Protein AF-A0A174QGJ7-F1 (afdb_monomer_lite)

Foldseek 3Di:
DDDPPPVPVVVQVVQVVLVVPQDPPPVDDPVVSVVSSVVSRPDPQWDDDPPDIGGDDDDPPDDDPVRVVVVVVVVVPDD

Radius of gyration: 18.74 Å; chains: 1; bounding box: 36×42×54 Å

pLDDT: mean 77.04, std 14.69, range [35.22, 95.25]

Sequence (79 aa):
MNDLGNKQTTVCSDYLEAVKSINTDKALSNTERLSACIEELNNPYCFLCGKTLVKVVFNEDAPTLDFCLINYFKSLKSY

Structure (mmCIF, N/CA/C/O backbone):
data_AF-A0A174QGJ7-F1
#
_entry.id   AF-A0A174QGJ7-F1
#
loop_
_atom_site.group_PDB
_atom_site.id
_atom_site.type_symbol
_atom_site.label_atom_id
_atom_site.label_alt_id
_atom_site.label_comp_id
_a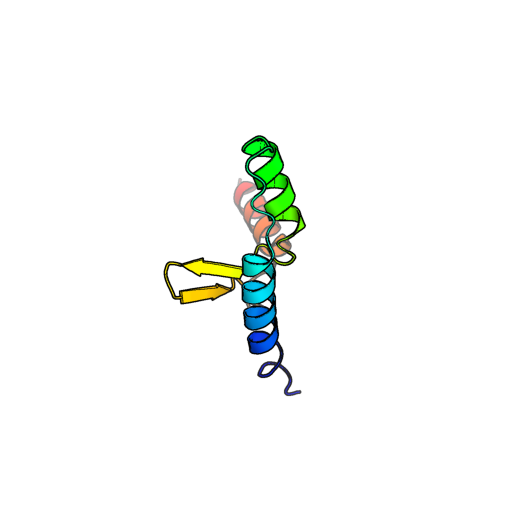tom_site.label_asym_id
_atom_site.label_entity_id
_atom_site.label_seq_id
_atom_site.pdbx_PDB_ins_code
_atom_site.Cartn_x
_atom_site.Cartn_y
_atom_site.Cartn_z
_atom_site.occupancy
_atom_site.B_iso_or_equiv
_atom_site.auth_seq_id
_atom_site.auth_comp_id
_atom_site.auth_asym_id
_atom_site.auth_atom_id
_atom_site.pdbx_PDB_model_num
ATOM 1 N N . MET A 1 1 ? 4.414 -23.136 -14.617 1.00 35.22 1 MET A N 1
ATOM 2 C CA . MET A 1 1 ? 4.862 -23.074 -13.210 1.00 35.22 1 MET A CA 1
ATOM 3 C C . MET A 1 1 ? 3.804 -22.257 -12.490 1.00 35.22 1 MET A C 1
ATOM 5 O O . MET A 1 1 ? 3.761 -21.050 -12.665 1.00 35.22 1 MET A O 1
ATOM 9 N N . ASN A 1 2 ? 2.848 -22.939 -11.861 1.00 38.25 2 ASN A N 1
ATOM 10 C CA . ASN A 1 2 ? 1.645 -22.337 -11.287 1.00 38.25 2 ASN A CA 1
ATOM 11 C C . ASN A 1 2 ? 1.846 -22.206 -9.775 1.00 38.25 2 ASN A C 1
ATOM 13 O O . ASN A 1 2 ? 1.823 -23.228 -9.100 1.00 38.25 2 ASN A O 1
ATOM 17 N N . ASP A 1 3 ? 2.044 -20.986 -9.270 1.00 36.09 3 ASP A N 1
ATOM 18 C CA . ASP A 1 3 ? 2.012 -20.682 -7.826 1.00 36.09 3 ASP A CA 1
ATOM 19 C C . ASP A 1 3 ? 1.682 -19.195 -7.555 1.00 36.09 3 ASP A C 1
ATOM 21 O O . ASP A 1 3 ? 2.298 -18.538 -6.726 1.00 36.09 3 ASP A O 1
ATOM 25 N N . LEU A 1 4 ? 0.742 -18.609 -8.312 1.00 44.50 4 LEU A N 1
ATOM 26 C CA . LEU A 1 4 ? 0.295 -17.219 -8.086 1.00 44.50 4 LEU A CA 1
ATOM 27 C C . LEU A 1 4 ? -1.065 -17.125 -7.366 1.00 44.50 4 LEU A C 1
ATOM 29 O O . LEU A 1 4 ? -1.454 -16.053 -6.914 1.00 44.50 4 LEU A O 1
ATOM 33 N N . GLY A 1 5 ? -1.798 -18.238 -7.239 1.00 40.19 5 GLY A N 1
ATOM 34 C CA . GLY A 1 5 ? -3.182 -18.250 -6.740 1.00 40.19 5 GLY A CA 1
ATOM 35 C C . GLY A 1 5 ? -3.346 -18.375 -5.220 1.00 40.19 5 GLY A C 1
ATOM 36 O O . GLY A 1 5 ? -4.443 -18.183 -4.709 1.00 40.19 5 GLY A O 1
ATOM 37 N N . ASN A 1 6 ? -2.283 -18.699 -4.484 1.00 43.75 6 ASN A N 1
ATOM 38 C CA . ASN A 1 6 ? -2.322 -19.023 -3.050 1.00 43.75 6 ASN A CA 1
ATOM 39 C C . ASN A 1 6 ? -1.618 -17.983 -2.161 1.00 43.75 6 ASN A C 1
ATOM 41 O O . ASN A 1 6 ? -1.968 -17.856 -0.993 1.00 43.75 6 ASN A O 1
ATOM 45 N N . LYS A 1 7 ? -0.667 -17.203 -2.690 1.00 48.00 7 LYS A N 1
ATOM 46 C CA . LYS A 1 7 ? 0.140 -16.265 -1.889 1.00 48.00 7 LYS A CA 1
ATOM 47 C C . LYS A 1 7 ? -0.569 -14.945 -1.571 1.00 48.00 7 LYS A C 1
ATOM 49 O O . LYS A 1 7 ? -0.209 -14.260 -0.617 1.00 48.00 7 LYS A O 1
ATOM 54 N N . GLN A 1 8 ? -1.569 -14.554 -2.363 1.00 48.38 8 GLN A N 1
ATOM 55 C CA . GLN A 1 8 ? -2.235 -13.257 -2.206 1.00 48.38 8 GLN A CA 1
ATOM 56 C C . GLN A 1 8 ? -3.326 -13.265 -1.127 1.00 48.38 8 GLN A C 1
ATOM 58 O O . GLN A 1 8 ? -3.492 -12.261 -0.437 1.00 48.38 8 GLN A O 1
ATOM 63 N N . THR A 1 9 ? -4.006 -14.397 -0.928 1.00 50.41 9 THR A N 1
ATOM 64 C CA . THR A 1 9 ? -5.064 -14.549 0.084 1.00 50.41 9 THR A CA 1
ATOM 65 C C . THR A 1 9 ? -4.503 -14.534 1.508 1.00 50.41 9 THR A C 1
ATOM 67 O O . THR A 1 9 ? -5.105 -13.919 2.386 1.00 50.41 9 THR A O 1
ATOM 70 N N . THR A 1 10 ? -3.329 -15.135 1.733 1.00 58.84 10 THR A N 1
ATOM 71 C CA . THR A 1 10 ? -2.692 -15.215 3.061 1.00 58.84 10 THR A CA 1
ATOM 72 C C . THR A 1 10 ? -2.295 -13.834 3.582 1.00 58.84 10 THR A C 1
ATOM 74 O O . THR A 1 10 ? -2.695 -13.450 4.673 1.00 58.84 10 THR A O 1
ATOM 77 N N . VAL A 1 11 ? -1.644 -13.018 2.742 1.00 60.56 11 VAL A N 1
ATOM 78 C CA . VAL A 1 11 ? -1.167 -11.671 3.121 1.00 60.56 11 VAL A CA 1
ATOM 79 C C . VAL A 1 11 ? -2.311 -10.748 3.560 1.00 60.56 11 VAL A C 1
ATOM 81 O O . VAL A 1 11 ? -2.139 -9.904 4.436 1.00 60.56 11 VAL A O 1
ATOM 84 N N . CYS A 1 12 ? -3.486 -10.903 2.951 1.00 66.25 12 CYS A N 1
ATOM 85 C CA . CYS A 1 12 ? -4.670 -10.126 3.295 1.00 66.25 12 CYS A CA 1
ATOM 86 C C . CYS A 1 12 ? -5.233 -10.482 4.681 1.00 66.25 12 CYS A C 1
ATOM 88 O O . CYS A 1 12 ? -5.703 -9.595 5.392 1.00 66.25 12 CYS A O 1
ATOM 90 N N . SER A 1 13 ? -5.174 -11.762 5.062 1.00 70.56 13 SER A N 1
ATOM 91 C CA . SER A 1 13 ? -5.560 -12.225 6.398 1.00 70.56 13 SER A CA 1
ATOM 92 C C . SER A 1 13 ? -4.599 -11.688 7.455 1.00 70.56 13 SER A C 1
ATOM 94 O O . SER A 1 13 ? -5.036 -11.052 8.413 1.00 70.56 13 SER A O 1
ATOM 96 N N . ASP A 1 14 ? -3.297 -11.846 7.216 1.00 75.88 14 ASP A N 1
ATOM 97 C CA . ASP A 1 14 ? -2.241 -11.441 8.148 1.00 75.88 14 ASP A CA 1
ATOM 98 C C . ASP A 1 14 ? -2.281 -9.928 8.425 1.00 75.88 14 ASP A C 1
ATOM 100 O O . ASP A 1 14 ? -2.107 -9.486 9.559 1.00 75.88 14 ASP A O 1
ATOM 104 N N . TYR A 1 15 ? -2.580 -9.111 7.404 1.00 80.38 15 TYR A N 1
ATOM 105 C CA . TYR A 1 15 ? -2.751 -7.666 7.574 1.00 80.38 15 TYR A CA 1
ATOM 106 C C . TYR A 1 15 ? -3.926 -7.318 8.499 1.00 80.38 15 TYR A C 1
ATOM 108 O O . TYR A 1 15 ? -3.807 -6.445 9.357 1.00 80.38 15 TYR A O 1
ATOM 116 N N . LEU A 1 16 ? -5.073 -7.987 8.343 1.00 78.06 16 LEU A N 1
ATOM 117 C CA . LEU A 1 16 ? -6.239 -7.732 9.192 1.00 78.06 16 LEU A CA 1
ATOM 118 C C . LEU A 1 16 ? -5.994 -8.149 10.644 1.00 78.06 16 LEU A C 1
ATOM 120 O O . LEU A 1 16 ? -6.529 -7.511 11.551 1.00 78.06 16 LEU A O 1
ATOM 124 N N . GLU A 1 17 ? -5.210 -9.203 10.871 1.00 80.62 17 GLU A N 1
ATOM 125 C CA . GLU A 1 17 ? -4.770 -9.592 12.211 1.00 80.62 17 GLU A CA 1
ATOM 126 C C . GLU A 1 17 ? -3.808 -8.560 12.800 1.00 80.62 17 GLU A C 1
ATOM 128 O O . GLU A 1 17 ? -4.056 -8.088 13.909 1.00 80.62 17 GLU A O 1
ATOM 133 N N . ALA A 1 18 ? -2.810 -8.119 12.026 1.00 78.25 18 ALA A N 1
ATOM 134 C CA . ALA A 1 18 ? -1.863 -7.087 12.442 1.00 78.25 18 ALA A CA 1
ATOM 135 C C . ALA A 1 18 ? -2.574 -5.786 12.839 1.00 78.25 18 ALA A C 1
ATOM 137 O O . ALA A 1 18 ? -2.324 -5.251 13.914 1.00 78.25 18 ALA A O 1
ATOM 138 N N . VAL A 1 19 ? -3.536 -5.314 12.034 1.00 80.00 19 VAL A N 1
ATOM 139 C CA . VAL A 1 19 ? -4.319 -4.103 12.340 1.00 80.00 19 VAL A CA 1
ATOM 140 C C . VAL A 1 19 ? -5.119 -4.239 13.636 1.00 80.00 19 VAL A C 1
ATOM 142 O O . VAL A 1 19 ? -5.241 -3.270 14.382 1.00 80.00 19 VAL A O 1
ATOM 145 N N . LYS A 1 20 ? -5.671 -5.424 13.924 1.00 79.88 20 LYS A N 1
ATOM 146 C CA . LYS A 1 20 ? -6.403 -5.671 15.177 1.00 79.88 20 LYS A CA 1
ATOM 147 C C . LYS A 1 20 ? -5.481 -5.703 16.394 1.00 79.88 20 LYS A C 1
ATOM 149 O O . LYS A 1 20 ? -5.946 -5.383 17.484 1.00 79.88 20 LYS A O 1
ATOM 154 N N . SER A 1 21 ? -4.225 -6.109 16.220 1.00 78.94 21 SER A N 1
ATOM 155 C CA . SER A 1 21 ? -3.241 -6.170 17.301 1.00 78.94 21 SER A CA 1
ATOM 156 C C . SER A 1 21 ? -2.517 -4.851 17.571 1.00 78.94 21 SER A C 1
ATOM 158 O O . SER A 1 21 ? -1.831 -4.785 18.586 1.00 78.94 21 SER A O 1
ATOM 160 N N . ILE A 1 22 ? -2.670 -3.823 16.719 1.00 80.81 22 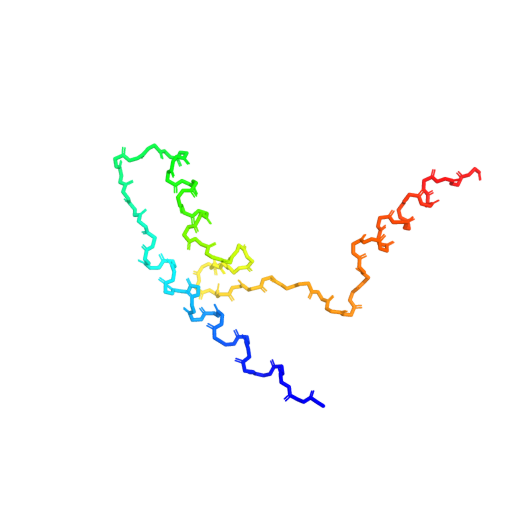ILE A N 1
ATOM 161 C CA . ILE A 1 22 ? -1.977 -2.535 16.894 1.00 80.81 22 ILE A CA 1
ATOM 162 C C . ILE A 1 22 ? -2.286 -1.950 18.269 1.00 80.81 22 ILE A C 1
ATOM 164 O O . ILE A 1 22 ? -3.447 -1.700 18.628 1.00 80.81 22 ILE A O 1
ATOM 168 N N . ASN A 1 23 ? -1.228 -1.676 19.026 1.00 72.81 23 ASN A N 1
ATOM 169 C CA . ASN A 1 23 ? -1.370 -1.112 20.350 1.00 72.81 23 ASN A CA 1
ATOM 170 C C . ASN A 1 23 ? -1.871 0.336 20.252 1.00 72.81 23 ASN A C 1
ATOM 172 O O . ASN A 1 23 ? -1.215 1.233 19.724 1.00 72.81 23 ASN A O 1
ATOM 176 N N . THR A 1 24 ? -3.066 0.582 20.787 1.00 71.69 24 THR A N 1
ATOM 177 C CA . THR A 1 24 ? -3.676 1.916 20.809 1.00 71.69 24 THR A CA 1
ATOM 178 C C . THR A 1 24 ? -3.431 2.623 22.140 1.00 71.69 24 THR A C 1
ATOM 180 O O . THR A 1 24 ? -4.339 3.269 22.671 1.00 71.69 24 THR A O 1
ATOM 183 N N . ASP A 1 25 ? -2.227 2.490 22.700 1.00 77.31 25 ASP A N 1
ATOM 184 C CA . ASP A 1 25 ? -1.876 3.151 23.951 1.00 77.31 25 ASP A CA 1
ATOM 185 C C . ASP A 1 25 ? -2.028 4.671 23.795 1.00 77.31 25 ASP A C 1
ATOM 187 O O . ASP A 1 25 ? -1.356 5.325 22.993 1.00 77.31 25 ASP A O 1
ATOM 191 N N . LYS A 1 26 ? -2.985 5.231 24.538 1.00 77.25 26 LYS A N 1
ATOM 192 C CA . LYS A 1 26 ? -3.309 6.661 24.518 1.00 77.25 26 LYS A CA 1
ATOM 193 C C . LYS A 1 26 ? -2.373 7.478 25.408 1.00 77.25 26 LYS A C 1
ATOM 195 O O . LYS A 1 26 ? -2.479 8.701 25.390 1.00 77.25 26 LYS A O 1
ATOM 200 N N . ALA A 1 27 ? -1.500 6.829 26.181 1.00 84.50 27 ALA A N 1
ATOM 20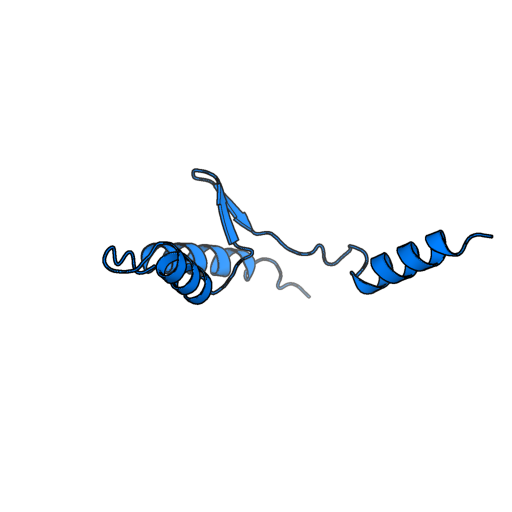1 C CA . ALA A 1 27 ? -0.472 7.502 26.965 1.00 84.50 27 ALA A CA 1
ATOM 202 C C . ALA A 1 27 ? 0.695 8.003 26.095 1.00 84.50 27 ALA A C 1
ATOM 204 O O . ALA A 1 27 ? 1.386 8.941 26.487 1.00 84.50 27 ALA A O 1
ATOM 205 N N . LEU A 1 28 ? 0.890 7.409 24.912 1.00 82.00 28 LEU A N 1
ATOM 206 C CA . LEU A 1 28 ? 1.923 7.793 23.950 1.00 82.00 28 LEU A CA 1
ATOM 207 C C . LEU A 1 28 ? 1.524 9.043 23.152 1.00 82.00 28 LEU A C 1
ATOM 209 O O . LEU A 1 28 ? 0.354 9.238 22.800 1.00 82.00 28 LEU A O 1
ATOM 213 N N . SER A 1 29 ? 2.507 9.876 22.800 1.00 87.44 29 SER A N 1
ATOM 214 C CA . SER A 1 29 ? 2.282 11.007 21.895 1.00 87.44 29 SER A CA 1
ATOM 215 C C . SER A 1 29 ? 1.840 10.530 20.506 1.00 87.44 29 SER A C 1
ATOM 217 O O . SER A 1 29 ? 2.097 9.399 20.095 1.00 87.44 29 SER A O 1
ATOM 219 N N . ASN A 1 30 ? 1.191 11.400 19.727 1.00 83.00 30 ASN A N 1
ATOM 220 C CA . ASN A 1 30 ? 0.738 11.042 18.375 1.00 83.00 30 ASN A CA 1
ATOM 221 C C . ASN A 1 30 ? 1.880 10.563 17.465 1.00 83.00 30 ASN A C 1
ATOM 223 O O . ASN A 1 30 ? 1.670 9.676 16.642 1.00 83.00 30 ASN A O 1
ATOM 227 N N . THR A 1 31 ? 3.073 11.132 17.623 1.00 87.06 31 THR A N 1
ATOM 228 C CA . THR A 1 31 ? 4.276 10.735 16.886 1.00 87.06 31 THR A CA 1
ATOM 229 C C . THR A 1 31 ? 4.751 9.342 17.279 1.00 87.06 31 THR A C 1
ATOM 231 O O . THR A 1 31 ? 5.010 8.529 16.401 1.00 87.06 31 THR A O 1
ATOM 234 N N . GLU A 1 32 ? 4.800 9.033 18.575 1.00 86.00 32 GLU A N 1
ATOM 235 C CA . GLU A 1 32 ? 5.215 7.709 19.061 1.00 86.00 32 GLU A CA 1
ATOM 236 C C . GLU A 1 32 ? 4.206 6.629 18.665 1.00 86.00 32 GLU A C 1
ATOM 238 O O . GLU A 1 32 ? 4.594 5.552 18.223 1.00 86.00 32 GLU A O 1
ATOM 243 N N . ARG A 1 33 ? 2.908 6.949 18.728 1.00 85.31 33 ARG A N 1
ATOM 244 C CA . ARG A 1 33 ? 1.834 6.059 18.268 1.00 85.31 33 ARG A CA 1
ATOM 245 C C . ARG A 1 33 ? 1.931 5.766 16.775 1.00 85.31 33 ARG A C 1
ATOM 247 O O . ARG A 1 33 ? 1.675 4.641 16.361 1.00 85.31 33 ARG A O 1
ATOM 254 N N . LEU A 1 34 ? 2.276 6.767 15.963 1.00 83.31 34 LEU A N 1
ATOM 255 C CA . LEU A 1 34 ? 2.453 6.581 14.525 1.00 83.31 34 LEU A CA 1
ATOM 256 C C . LEU A 1 34 ? 3.668 5.699 14.226 1.00 83.31 34 LEU A C 1
ATOM 258 O O . LEU A 1 34 ? 3.549 4.781 13.420 1.00 83.31 34 LEU A O 1
ATOM 262 N N . SER A 1 35 ? 4.802 5.944 14.886 1.00 84.00 35 SER A N 1
ATOM 263 C CA . SER A 1 35 ? 6.004 5.121 14.719 1.00 84.00 35 SER A CA 1
ATOM 264 C C . SER A 1 35 ? 5.753 3.669 15.124 1.00 84.00 35 SER A C 1
ATOM 266 O O . SER A 1 35 ? 6.022 2.774 14.330 1.00 84.00 35 SER A O 1
ATOM 268 N N . ALA A 1 36 ? 5.149 3.437 16.294 1.00 83.25 36 ALA A N 1
ATOM 269 C CA . ALA A 1 36 ? 4.802 2.094 16.759 1.00 83.25 36 ALA A CA 1
ATOM 270 C C . ALA A 1 36 ? 3.837 1.384 15.795 1.00 83.25 36 ALA A C 1
ATOM 272 O O . ALA A 1 36 ? 4.042 0.227 15.451 1.00 83.25 36 ALA A O 1
ATOM 273 N N . CYS A 1 37 ? 2.834 2.101 15.282 1.00 81.44 37 CYS A N 1
ATOM 274 C CA . CYS A 1 37 ? 1.902 1.574 14.286 1.00 81.44 37 CYS A CA 1
ATOM 275 C C . CYS A 1 37 ? 2.616 1.151 12.991 1.00 81.44 37 CYS A C 1
ATOM 277 O O . CYS A 1 37 ? 2.328 0.085 12.459 1.00 81.44 37 CYS A O 1
ATOM 279 N N . ILE A 1 38 ? 3.558 1.955 12.485 1.00 81.00 38 ILE A N 1
ATOM 280 C CA . ILE A 1 38 ? 4.330 1.611 11.281 1.00 81.00 38 ILE A CA 1
ATOM 281 C C . ILE A 1 38 ? 5.232 0.393 11.531 1.00 81.00 38 ILE A C 1
ATOM 283 O O . ILE A 1 38 ? 5.360 -0.440 10.640 1.00 81.00 38 ILE A O 1
ATOM 287 N N . GLU A 1 39 ? 5.829 0.272 12.720 1.00 81.75 39 GLU A N 1
ATOM 288 C CA . GLU A 1 39 ? 6.655 -0.886 13.092 1.00 81.75 39 GLU A CA 1
ATOM 289 C C . GLU A 1 39 ? 5.831 -2.173 13.258 1.00 81.75 39 GLU A C 1
ATOM 291 O O . GLU A 1 39 ? 6.256 -3.237 12.811 1.00 81.75 39 GLU A O 1
ATOM 296 N N . GLU A 1 40 ? 4.639 -2.088 13.854 1.00 80.00 40 GLU A N 1
ATOM 297 C CA . GLU A 1 40 ? 3.720 -3.225 14.004 1.00 80.00 40 GLU A CA 1
ATOM 298 C C . GLU A 1 40 ? 3.073 -3.631 12.668 1.00 80.00 40 GLU A C 1
ATOM 300 O O . GLU A 1 40 ? 2.768 -4.805 12.434 1.00 80.00 40 GLU A O 1
ATOM 305 N N . LEU A 1 41 ? 2.884 -2.676 11.755 1.00 79.75 41 LEU A N 1
ATOM 306 C CA . LEU A 1 41 ? 2.403 -2.928 10.402 1.00 79.75 41 LEU A CA 1
ATOM 307 C C . LEU A 1 41 ? 3.516 -3.529 9.537 1.00 79.75 41 LEU A C 1
ATOM 309 O O . LEU A 1 41 ? 4.171 -2.859 8.745 1.00 79.75 41 LEU A O 1
ATOM 313 N N . ASN A 1 42 ? 3.648 -4.851 9.613 1.00 71.38 42 ASN A N 1
ATOM 314 C CA . ASN A 1 42 ? 4.656 -5.636 8.893 1.00 71.38 42 ASN A CA 1
ATOM 315 C C . ASN A 1 42 ? 4.634 -5.463 7.350 1.00 71.38 42 ASN A C 1
ATOM 317 O O . ASN A 1 42 ? 5.587 -5.837 6.669 1.00 71.38 42 ASN A O 1
ATOM 321 N N . ASN A 1 43 ? 3.550 -4.927 6.766 1.00 75.94 43 ASN A N 1
ATOM 322 C CA . ASN A 1 43 ? 3.434 -4.674 5.326 1.00 75.94 43 ASN A CA 1
ATOM 323 C C . ASN A 1 43 ? 2.784 -3.305 5.022 1.00 75.94 43 ASN A C 1
ATOM 325 O O . ASN A 1 43 ? 1.554 -3.201 5.063 1.00 75.94 43 ASN A O 1
ATOM 329 N N . PRO A 1 44 ? 3.564 -2.281 4.620 1.00 74.69 44 PRO A N 1
ATOM 330 C CA . PRO A 1 44 ? 3.048 -0.937 4.343 1.00 74.69 44 PRO A CA 1
ATOM 331 C C . PRO A 1 44 ? 2.241 -0.838 3.038 1.00 74.69 44 PRO A C 1
ATOM 333 O O . PRO A 1 44 ? 1.635 0.195 2.760 1.00 74.69 44 PRO A O 1
ATOM 336 N N . TYR A 1 45 ? 2.223 -1.894 2.219 1.00 82.50 45 TYR A N 1
ATOM 337 C CA . TYR A 1 45 ? 1.506 -1.922 0.944 1.00 82.50 45 TYR A CA 1
ATOM 338 C C . TYR A 1 45 ? 0.085 -2.483 1.052 1.00 82.50 45 TYR A C 1
ATOM 340 O O . TYR A 1 45 ? -0.636 -2.491 0.055 1.00 82.50 45 TYR A O 1
ATOM 348 N N . CYS A 1 46 ? -0.332 -2.963 2.225 1.00 82.94 46 CYS A N 1
ATOM 349 C CA . CYS A 1 46 ? -1.710 -3.385 2.477 1.00 82.94 46 CYS A CA 1
ATOM 350 C C . CYS A 1 46 ? -2.419 -2.334 3.332 1.00 82.94 46 CYS A C 1
ATOM 352 O O . CYS A 1 46 ? -1.866 -1.881 4.329 1.00 82.94 46 CYS A O 1
ATOM 354 N N . PHE A 1 47 ? -3.632 -1.932 2.948 1.00 83.12 47 PHE A N 1
ATOM 355 C CA . PHE A 1 47 ? -4.451 -1.021 3.745 1.00 83.12 47 PHE A CA 1
ATOM 356 C C . PHE A 1 47 ? -5.948 -1.152 3.468 1.00 83.12 47 PHE A C 1
ATOM 358 O O . PHE A 1 47 ? -6.377 -1.659 2.432 1.00 83.12 47 PHE A O 1
ATOM 365 N N . LEU A 1 48 ? -6.765 -0.680 4.410 1.00 83.12 48 LEU A N 1
ATOM 366 C CA . LEU A 1 48 ? -8.218 -0.627 4.266 1.00 83.12 48 LEU A CA 1
ATOM 367 C C . LEU A 1 48 ? -8.667 0.712 3.671 1.00 83.12 48 LEU A C 1
ATOM 369 O O . LEU A 1 48 ? -8.369 1.779 4.201 1.00 83.12 48 LEU A O 1
ATOM 373 N N . CYS A 1 49 ? -9.458 0.649 2.602 1.00 83.69 49 CYS A N 1
ATOM 374 C CA . CYS A 1 49 ? -10.233 1.764 2.072 1.00 83.69 49 CYS A CA 1
ATOM 375 C C . CYS A 1 49 ? -11.715 1.520 2.400 1.00 83.69 49 CYS A C 1
ATOM 377 O O . CYS A 1 49 ? -12.421 0.780 1.709 1.00 83.69 49 CYS A O 1
ATOM 379 N N . GLY A 1 50 ? -12.180 2.076 3.522 1.00 84.50 50 GLY A N 1
ATOM 380 C CA . GLY A 1 50 ? -13.507 1.780 4.064 1.00 84.50 50 GLY A CA 1
ATOM 381 C C . GLY A 1 50 ? -13.614 0.319 4.512 1.00 84.50 50 GLY A C 1
ATOM 382 O O . GLY A 1 50 ? -13.024 -0.065 5.517 1.00 84.50 50 GLY A O 1
ATOM 383 N N . LYS A 1 51 ? -14.373 -0.494 3.768 1.00 82.44 51 LYS A N 1
ATOM 384 C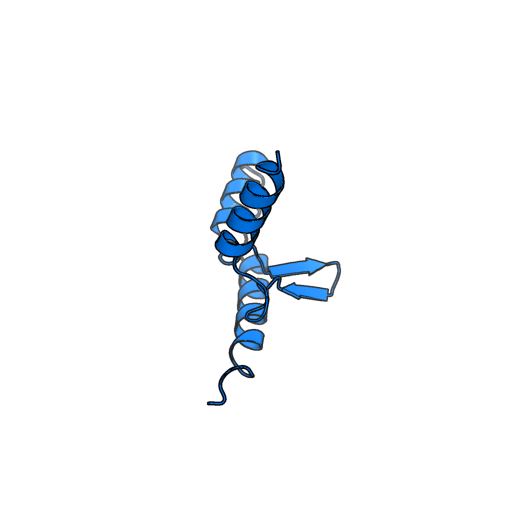 CA . LYS A 1 51 ? -14.505 -1.949 3.997 1.00 82.44 51 LYS A CA 1
ATOM 385 C C . LYS A 1 51 ? -13.704 -2.790 2.999 1.00 82.44 51 LYS A C 1
ATOM 387 O O . LYS A 1 51 ? -13.710 -4.013 3.095 1.00 82.44 51 LYS A O 1
ATOM 392 N N . THR A 1 52 ? -13.052 -2.145 2.034 1.00 81.81 52 THR A N 1
ATOM 393 C CA . THR A 1 52 ? -12.312 -2.819 0.970 1.00 81.81 52 THR A CA 1
ATOM 394 C C . THR A 1 52 ? -10.849 -2.912 1.354 1.00 81.81 52 THR A C 1
ATOM 396 O O . THR A 1 52 ? -10.214 -1.899 1.644 1.00 81.81 52 THR A O 1
ATOM 399 N N . LEU A 1 53 ? -10.304 -4.124 1.331 1.00 83.81 53 LEU A N 1
ATOM 400 C CA . LEU A 1 53 ? -8.879 -4.342 1.510 1.00 83.81 53 LEU A CA 1
ATOM 401 C C . LEU A 1 53 ? -8.152 -4.104 0.186 1.00 83.81 53 LEU A C 1
ATOM 403 O O . LEU A 1 53 ? -8.481 -4.710 -0.833 1.00 83.81 53 LEU A O 1
ATOM 407 N N . VAL A 1 54 ? -7.171 -3.210 0.215 1.00 84.38 54 VAL A N 1
ATOM 408 C CA . VAL A 1 54 ? -6.362 -2.820 -0.935 1.00 84.38 54 VAL A CA 1
ATOM 409 C C . VAL A 1 54 ? -4.930 -3.266 -0.682 1.00 84.38 54 VAL A C 1
ATOM 411 O O . VAL A 1 54 ? -4.355 -2.980 0.366 1.00 84.38 54 VAL A O 1
ATOM 414 N N . LYS A 1 55 ? -4.350 -3.964 -1.658 1.00 84.50 55 LYS A N 1
ATOM 415 C CA . LYS A 1 55 ? -2.932 -4.313 -1.675 1.00 84.50 55 LYS A CA 1
ATOM 416 C C . LYS A 1 55 ? -2.288 -3.674 -2.891 1.00 84.50 55 LYS A C 1
ATOM 418 O O . LYS A 1 55 ? -2.675 -3.957 -4.023 1.00 84.50 55 LYS A O 1
ATOM 423 N N . VAL A 1 56 ? -1.290 -2.842 -2.648 1.00 83.88 56 VAL A N 1
ATOM 424 C CA . VAL A 1 56 ? -0.438 -2.287 -3.690 1.00 83.88 56 VAL A CA 1
ATOM 425 C C . VAL A 1 56 ? 0.631 -3.322 -4.010 1.00 83.88 56 VAL A C 1
ATOM 427 O O . VAL A 1 56 ? 1.289 -3.863 -3.123 1.00 83.88 56 VAL A O 1
ATOM 430 N N . VAL A 1 57 ? 0.779 -3.635 -5.289 1.00 80.38 57 VAL A N 1
ATOM 431 C CA . VAL A 1 57 ? 1.851 -4.493 -5.790 1.00 80.38 57 VAL A CA 1
ATOM 432 C C . VAL A 1 57 ? 2.559 -3.761 -6.912 1.00 80.38 57 VAL A C 1
ATOM 434 O O . VAL A 1 57 ? 1.931 -3.026 -7.677 1.00 80.38 57 VAL A O 1
ATOM 437 N N . PHE A 1 58 ? 3.867 -3.962 -7.011 1.00 78.81 58 PHE A N 1
ATOM 438 C CA . PHE A 1 58 ? 4.569 -3.609 -8.232 1.00 78.81 58 PHE A CA 1
ATOM 439 C C . PHE A 1 58 ? 4.108 -4.567 -9.326 1.00 78.81 58 PHE A C 1
ATOM 441 O O . PHE A 1 58 ? 3.992 -5.770 -9.096 1.00 78.81 58 PHE A O 1
ATOM 448 N N . ASN A 1 59 ? 3.793 -4.020 -10.493 1.00 81.75 59 ASN A N 1
ATOM 449 C CA . ASN A 1 59 ? 3.480 -4.838 -11.650 1.00 81.75 59 ASN A CA 1
ATOM 450 C C . ASN A 1 59 ? 4.775 -5.520 -12.117 1.00 81.75 59 ASN A C 1
ATOM 452 O O . ASN A 1 59 ? 5.743 -4.829 -12.428 1.00 81.75 59 ASN A O 1
ATOM 456 N N . GLU A 1 60 ? 4.793 -6.854 -12.132 1.00 79.69 60 GLU A N 1
ATOM 457 C CA . GLU A 1 60 ? 5.965 -7.644 -12.534 1.00 79.69 60 GLU A CA 1
ATOM 458 C C . GLU A 1 60 ? 6.345 -7.402 -14.003 1.00 79.69 60 GLU A C 1
ATOM 460 O O . GLU A 1 60 ? 7.524 -7.446 -14.344 1.00 79.69 60 GLU A O 1
ATOM 465 N N . ASP A 1 61 ? 5.367 -7.052 -14.842 1.00 84.25 61 ASP A N 1
ATOM 466 C CA . ASP A 1 61 ? 5.566 -6.731 -16.258 1.00 84.25 61 ASP A CA 1
ATOM 467 C C . ASP A 1 61 ? 5.823 -5.233 -16.505 1.00 84.25 61 ASP A C 1
ATOM 469 O O . ASP A 1 61 ? 5.974 -4.798 -17.651 1.00 84.25 61 ASP A O 1
ATOM 473 N N . ALA A 1 62 ? 5.843 -4.404 -15.454 1.00 84.69 62 ALA A N 1
ATOM 474 C CA . ALA A 1 62 ? 6.166 -2.989 -15.597 1.00 84.69 62 ALA A CA 1
ATOM 475 C C . ALA A 1 62 ? 7.684 -2.759 -15.663 1.00 84.69 62 ALA A C 1
ATOM 477 O O . ALA A 1 62 ? 8.468 -3.534 -15.109 1.00 84.69 62 ALA A O 1
ATOM 478 N N . PRO A 1 63 ? 8.127 -1.660 -16.301 1.00 84.56 63 PRO A N 1
ATOM 479 C CA . PRO A 1 63 ? 9.536 -1.307 -16.306 1.00 84.56 63 PRO A CA 1
ATOM 480 C C . PRO A 1 63 ? 10.049 -1.122 -14.876 1.00 84.56 63 PRO A C 1
ATOM 482 O O . PRO A 1 63 ? 9.392 -0.495 -14.041 1.00 84.56 63 PRO A O 1
ATOM 485 N N . THR A 1 64 ? 11.243 -1.644 -14.603 1.00 87.69 64 THR A N 1
ATOM 486 C CA . THR A 1 64 ? 11.878 -1.491 -13.292 1.00 87.69 64 THR A CA 1
ATOM 487 C C . THR A 1 64 ? 12.130 -0.017 -12.979 1.00 87.69 64 THR A C 1
ATOM 489 O O . THR A 1 64 ? 12.279 0.817 -13.880 1.00 87.69 64 THR 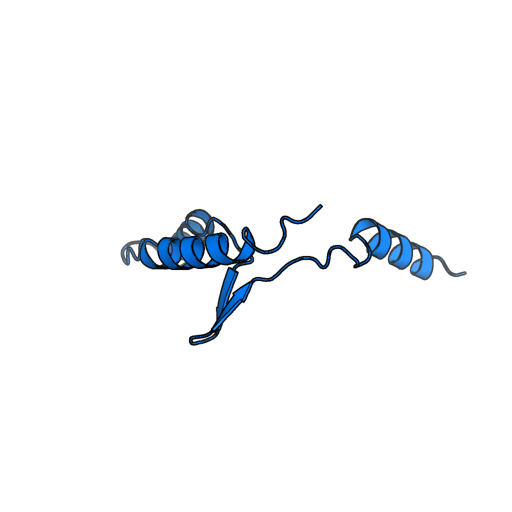A O 1
ATOM 492 N N . LEU A 1 65 ? 12.217 0.317 -11.688 1.00 85.25 65 LEU A N 1
ATOM 493 C CA . LEU A 1 65 ? 12.535 1.679 -11.255 1.00 85.25 65 LEU A CA 1
ATOM 494 C C . LEU A 1 65 ? 13.834 2.184 -11.901 1.00 85.25 65 LEU A C 1
ATOM 496 O O . LEU A 1 65 ? 13.874 3.311 -12.389 1.00 85.25 65 LEU A O 1
ATOM 500 N N . ASP A 1 66 ? 14.857 1.331 -11.985 1.00 90.31 66 ASP A N 1
ATOM 501 C CA . ASP A 1 66 ? 16.134 1.667 -12.618 1.00 90.31 66 ASP A CA 1
ATOM 502 C C . ASP A 1 66 ? 15.964 2.010 -14.099 1.00 90.31 66 ASP A C 1
ATOM 504 O O . ASP A 1 66 ? 16.508 3.008 -14.573 1.00 90.31 66 ASP A O 1
ATOM 508 N N . PHE A 1 67 ? 15.162 1.230 -14.832 1.00 91.69 67 PHE A N 1
ATOM 509 C CA . PHE A 1 67 ? 14.862 1.511 -16.234 1.00 91.69 67 PHE A CA 1
ATOM 510 C C . PHE A 1 67 ? 14.168 2.870 -16.391 1.00 91.69 67 PHE A C 1
ATOM 512 O O . PHE A 1 67 ? 14.570 3.678 -17.233 1.00 91.69 67 PHE A O 1
ATOM 519 N N . CYS A 1 68 ? 13.170 3.150 -15.548 1.00 92.81 68 CYS A N 1
ATOM 520 C CA . CYS A 1 68 ? 12.462 4.428 -15.529 1.00 92.81 68 CYS A CA 1
ATOM 521 C C . CYS A 1 68 ? 13.410 5.605 -15.253 1.00 92.81 68 CYS A C 1
ATOM 523 O O . CYS A 1 68 ? 13.385 6.596 -15.985 1.00 92.81 68 CYS A O 1
ATOM 525 N N . LEU A 1 69 ? 14.279 5.488 -14.244 1.00 93.56 69 LEU A N 1
ATOM 526 C CA . LEU A 1 69 ? 15.246 6.526 -13.880 1.00 93.56 69 LEU A CA 1
ATOM 527 C C . LEU A 1 69 ? 16.272 6.761 -14.991 1.00 93.56 69 LEU A C 1
ATOM 529 O O . LEU A 1 69 ? 16.521 7.906 -15.366 1.00 93.56 69 LEU A O 1
ATOM 533 N N . ILE A 1 70 ? 16.834 5.695 -15.567 1.00 94.25 70 ILE A N 1
ATOM 534 C CA . ILE A 1 70 ? 17.781 5.795 -1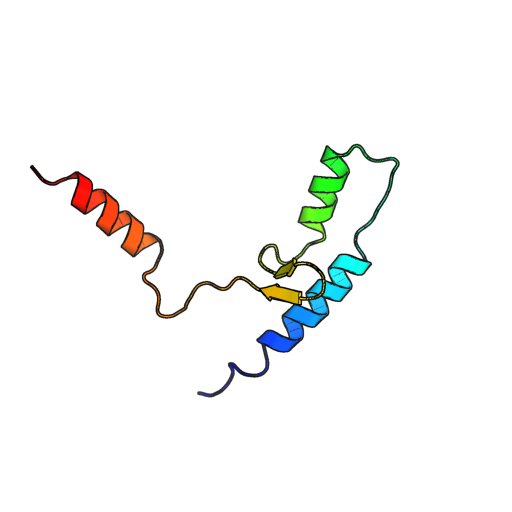6.685 1.00 94.25 70 ILE A CA 1
ATOM 535 C C . ILE A 1 70 ? 17.137 6.527 -17.861 1.00 94.25 70 ILE A C 1
ATOM 537 O O . ILE A 1 70 ? 17.753 7.423 -18.439 1.00 94.25 70 ILE A O 1
ATOM 541 N N . ASN A 1 71 ? 15.908 6.156 -18.226 1.00 93.31 71 ASN A N 1
ATOM 542 C CA . ASN A 1 71 ? 15.230 6.760 -19.365 1.00 93.31 71 ASN A CA 1
ATOM 543 C C . ASN A 1 71 ? 14.883 8.235 -19.108 1.00 93.31 71 ASN A C 1
ATOM 545 O O . ASN A 1 71 ? 15.048 9.064 -20.000 1.00 93.31 71 ASN A O 1
ATOM 549 N N . TYR A 1 72 ? 14.494 8.572 -17.876 1.00 94.19 72 TYR A N 1
ATOM 550 C CA . TYR A 1 72 ? 14.290 9.953 -17.445 1.00 94.19 72 TYR A CA 1
ATOM 551 C C . TYR A 1 72 ? 15.579 10.783 -17.547 1.00 94.19 72 TYR A C 1
ATOM 553 O O . TYR A 1 72 ? 15.597 11.826 -18.190 1.00 94.19 72 TYR A O 1
ATOM 561 N N . PHE A 1 73 ? 16.707 10.317 -17.005 1.00 95.25 73 PHE A N 1
ATOM 562 C CA . PHE A 1 73 ? 17.964 11.073 -17.106 1.00 95.25 73 PHE A CA 1
ATOM 563 C C . PHE A 1 73 ? 18.506 11.159 -18.539 1.00 95.25 73 PHE A C 1
ATOM 565 O O . PHE A 1 73 ? 19.161 12.142 -18.890 1.00 95.25 73 PHE A O 1
ATOM 572 N N . LYS A 1 74 ? 18.229 10.158 -19.385 1.00 92.19 74 LYS A N 1
ATOM 573 C CA . LYS A 1 74 ? 18.537 10.216 -20.821 1.00 92.19 74 LYS A CA 1
ATOM 574 C C . LYS A 1 74 ? 17.724 11.293 -21.533 1.00 92.19 74 LYS A C 1
ATOM 576 O O . LYS A 1 74 ? 18.305 12.029 -22.325 1.00 92.19 74 LYS A O 1
ATOM 581 N N . SER A 1 75 ? 16.426 11.414 -21.247 1.00 92.94 75 SER A N 1
ATOM 582 C CA . SER A 1 75 ? 15.585 12.439 -21.879 1.00 92.94 75 SER A CA 1
ATOM 583 C C . SER A 1 75 ? 16.001 13.859 -21.481 1.00 92.94 75 SER A C 1
ATOM 585 O O . SER A 1 75 ? 15.931 14.766 -22.304 1.00 92.94 75 SER A O 1
ATOM 587 N N . LEU A 1 76 ? 16.533 14.040 -20.268 1.00 92.50 76 LEU A N 1
ATOM 588 C CA . LEU A 1 76 ? 17.094 15.315 -19.808 1.00 92.50 76 LEU A CA 1
ATOM 589 C C . LEU A 1 76 ? 18.406 15.717 -20.506 1.00 92.50 76 LEU A C 1
ATOM 591 O O . LEU A 1 76 ? 18.797 16.878 -20.431 1.00 92.50 76 LEU A O 1
ATOM 595 N N . LYS A 1 77 ? 19.104 14.782 -21.165 1.00 78.06 77 LYS A N 1
ATOM 596 C CA . LYS A 1 77 ? 20.374 15.035 -21.870 1.00 78.06 77 LYS A CA 1
ATOM 597 C C . LYS A 1 77 ? 20.212 15.382 -23.354 1.00 78.06 77 LYS A C 1
ATOM 599 O O . LYS A 1 77 ? 21.220 15.445 -24.057 1.00 78.06 77 LYS A O 1
ATOM 604 N N . SER A 1 78 ? 18.991 15.602 -23.840 1.00 61.81 78 SER A N 1
ATOM 605 C CA . SER A 1 78 ? 18.788 16.027 -25.228 1.00 61.81 78 SER A CA 1
ATOM 606 C C . SER A 1 78 ? 19.318 17.456 -25.430 1.00 61.81 78 SER A C 1
ATOM 608 O O . SER A 1 78 ? 18.700 18.407 -24.956 1.00 61.81 78 SER A O 1
ATOM 610 N N . TYR A 1 79 ? 20.475 17.575 -26.093 1.00 50.47 79 TYR A N 1
ATOM 611 C CA . TYR A 1 79 ? 20.972 18.802 -26.736 1.00 50.47 79 TYR A CA 1
ATOM 612 C C . TYR A 1 79 ? 20.228 19.062 -28.049 1.00 50.47 79 TYR A C 1
ATOM 614 O O . TYR A 1 79 ? 19.811 18.064 -28.684 1.00 50.47 79 TYR A O 1
#

InterPro domains:
  IPR049222 Domain of unknown function DUF6870 [PF21757] (10-72)

Organism: Anaerostipes hadrus (NCBI:txid649756)

Secondary structure (DSSP, 8-state):
---SSSHHHHHHHHHHHHHHH----TTS-HHHHHHHHHHH-S-TTEEEETTEEEE----TTSPPHHHHHHHHHHHTT--